Protein AF-A0A7C2ASN2-F1 (afdb_monomer)

Mean predicted aligned error: 3.08 Å

Foldseek 3Di:
DDDLVLLVVLVVCVVVVDDLVRSCVVVVHDSVVSVVSVPDPDGDDD

Nearest PDB structures (foldseek):
  8b4h-assembly1_A  TM=9.679E-01  e=4.179E-03  Geobacillus stearothermophilus
  8b4h-assembly1_D  TM=8.705E-01  e=7.585E-03  Geobacillus stearothermophilus
  2r0q-assembly1_F  TM=8.959E-01  e=1.399E-01  Staphylococcus aureus
  4ldz-assembly1_B  TM=9.372E-01  e=2.081E-01  Bacillus subtilis subsp. subtilis str. 168
  4ld5-assembly1_B  TM=6.660E-01  e=1.165E+00  Staphylococcus aureus

Radius of gyration: 9.43 Å; Cα contacts (8 Å, |Δi|>4): 35; chains: 1; bounding box: 22×19×22 Å

Sequence (46 aa):
MISMEAWVTIRYLRAQGRSIKGIARELGISKNTVRRALKANKPPHY

Structure (mmCIF, N/CA/C/O backbone):
data_AF-A0A7C2ASN2-F1
#
_entry.id   AF-A0A7C2ASN2-F1
#
loop_
_atom_site.group_PDB
_atom_site.id
_atom_site.type_symbol
_atom_site.label_atom_id
_atom_site.label_alt_id
_atom_site.label_comp_id
_atom_site.label_asym_id
_atom_site.label_entity_id
_atom_site.label_seq_id
_atom_site.pdbx_PDB_ins_code
_atom_site.Cartn_x
_atom_site.Cartn_y
_atom_site.Cartn_z
_atom_site.occupancy
_atom_site.B_iso_or_equiv
_atom_site.auth_seq_id
_atom_site.auth_comp_id
_atom_site.auth_asym_id
_atom_site.auth_atom_id
_atom_site.pdbx_PDB_model_num
ATOM 1 N N . MET A 1 1 ? 9.940 9.894 -6.195 1.00 71.44 1 MET A N 1
ATOM 2 C CA . MET A 1 1 ? 9.777 8.518 -6.718 1.00 71.44 1 MET A CA 1
ATOM 3 C C . MET A 1 1 ? 9.750 7.574 -5.520 1.00 71.44 1 MET A C 1
ATOM 5 O O . MET A 1 1 ? 10.381 7.924 -4.534 1.00 71.44 1 MET A O 1
ATOM 9 N N . ILE A 1 2 ? 8.968 6.488 -5.521 1.00 83.88 2 ILE A N 1
ATOM 10 C CA . ILE A 1 2 ? 9.007 5.510 -4.411 1.00 83.88 2 ILE A CA 1
ATOM 11 C C . ILE A 1 2 ? 9.989 4.397 -4.755 1.00 83.88 2 ILE A C 1
ATOM 13 O O . ILE A 1 2 ? 10.090 4.042 -5.928 1.00 83.88 2 ILE A O 1
ATOM 17 N N . SER A 1 3 ? 10.689 3.860 -3.757 1.00 90.50 3 SER A N 1
ATOM 18 C CA . SER A 1 3 ? 11.554 2.699 -3.959 1.00 90.50 3 SER A CA 1
ATOM 19 C C . SER A 1 3 ? 10.729 1.465 -4.338 1.00 90.50 3 SER A C 1
ATOM 21 O O . SER A 1 3 ? 9.530 1.379 -4.039 1.00 90.50 3 SER A O 1
ATOM 23 N N . MET A 1 4 ? 11.382 0.493 -4.980 1.00 91.31 4 MET A N 1
ATOM 24 C CA . MET A 1 4 ? 10.787 -0.817 -5.257 1.00 91.31 4 MET A CA 1
ATOM 25 C C . MET A 1 4 ? 10.285 -1.475 -3.964 1.00 91.31 4 MET A C 1
ATOM 27 O O . MET A 1 4 ? 9.158 -1.963 -3.927 1.00 91.31 4 MET A O 1
ATOM 31 N N . GLU A 1 5 ? 11.063 -1.394 -2.881 1.00 92.00 5 GLU A N 1
ATOM 32 C CA . GLU A 1 5 ? 10.670 -1.916 -1.567 1.00 92.00 5 GLU A CA 1
ATOM 33 C C . GLU A 1 5 ? 9.384 -1.270 -1.050 1.00 92.00 5 GLU A C 1
ATOM 35 O O . GLU A 1 5 ? 8.434 -1.968 -0.710 1.00 92.00 5 GLU A O 1
ATOM 40 N N . ALA A 1 6 ? 9.293 0.064 -1.071 1.00 92.38 6 ALA A N 1
ATOM 41 C CA . ALA A 1 6 ? 8.087 0.760 -0.637 1.00 92.38 6 ALA A CA 1
ATOM 42 C C . ALA A 1 6 ? 6.869 0.376 -1.493 1.00 92.38 6 ALA A C 1
ATOM 44 O O . ALA A 1 6 ? 5.768 0.214 -0.966 1.00 92.38 6 A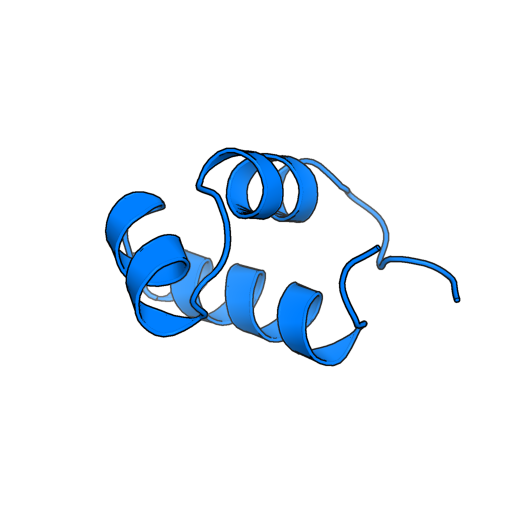LA A O 1
ATOM 45 N N . TRP A 1 7 ? 7.047 0.200 -2.807 1.00 93.75 7 TRP A N 1
ATOM 46 C CA . TRP A 1 7 ? 5.974 -0.243 -3.699 1.00 93.75 7 TRP A CA 1
ATOM 47 C C . TRP A 1 7 ? 5.483 -1.659 -3.365 1.00 93.75 7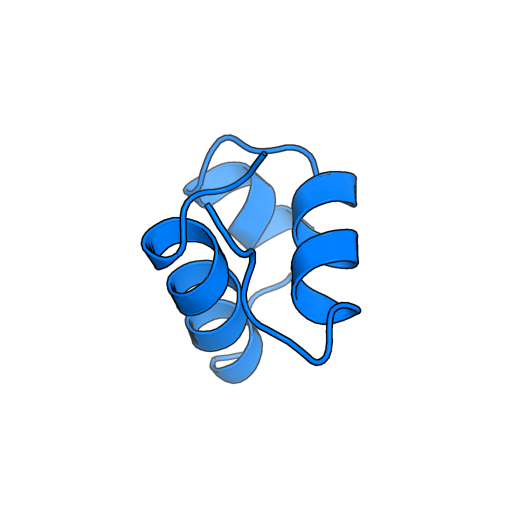 TRP A C 1
ATOM 49 O O . TRP A 1 7 ? 4.271 -1.870 -3.260 1.00 93.75 7 TRP A O 1
ATOM 59 N N . VAL A 1 8 ? 6.399 -2.607 -3.140 1.00 94.88 8 VAL A N 1
ATOM 60 C CA . VAL A 1 8 ? 6.062 -3.980 -2.729 1.00 94.88 8 VAL A CA 1
ATOM 61 C C . VAL A 1 8 ? 5.344 -3.974 -1.380 1.00 94.88 8 VAL A C 1
ATOM 63 O O . VAL A 1 8 ? 4.267 -4.562 -1.263 1.00 94.88 8 VAL A O 1
ATOM 66 N N . THR A 1 9 ? 5.860 -3.237 -0.395 1.00 95.94 9 THR A N 1
ATOM 67 C CA . THR A 1 9 ? 5.266 -3.145 0.945 1.00 95.94 9 THR A CA 1
ATOM 68 C C . THR A 1 9 ? 3.852 -2.568 0.907 1.00 95.94 9 THR A C 1
ATOM 70 O O . THR A 1 9 ? 2.949 -3.101 1.552 1.00 95.94 9 THR A O 1
ATOM 73 N N . ILE A 1 10 ? 3.600 -1.534 0.094 1.00 96.06 10 ILE A N 1
ATOM 74 C CA . ILE A 1 10 ? 2.247 -0.986 -0.097 1.00 96.06 10 ILE A CA 1
ATOM 75 C C . ILE A 1 10 ? 1.277 -2.064 -0.599 1.00 96.06 10 ILE A C 1
ATOM 77 O O . ILE A 1 10 ? 0.155 -2.168 -0.094 1.00 96.06 10 ILE A O 1
ATOM 81 N N . ARG A 1 11 ? 1.683 -2.858 -1.598 1.00 94.75 11 ARG A N 1
ATOM 82 C CA . ARG A 1 11 ? 0.830 -3.911 -2.170 1.00 94.75 11 ARG A CA 1
ATOM 83 C C . ARG A 1 11 ? 0.606 -5.053 -1.187 1.00 94.75 11 ARG A C 1
ATOM 85 O O . ARG A 1 11 ? -0.530 -5.505 -1.062 1.00 94.75 11 ARG A O 1
ATOM 92 N N . TYR A 1 12 ? 1.646 -5.455 -0.461 1.00 96.38 12 TYR A N 1
ATOM 93 C CA . TYR A 1 12 ? 1.566 -6.468 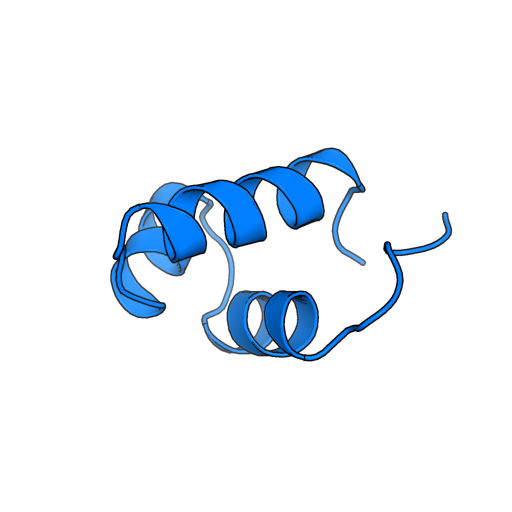0.586 1.00 96.38 12 TYR A CA 1
ATOM 94 C C . TYR A 1 12 ? 0.559 -6.069 1.673 1.00 96.38 12 TYR A C 1
ATOM 96 O O . TYR A 1 12 ? -0.419 -6.777 1.909 1.00 96.38 12 TYR A O 1
ATOM 104 N N . LEU A 1 13 ? 0.706 -4.873 2.251 1.00 96.75 13 LEU A N 1
ATOM 105 C CA . LEU A 1 13 ? -0.206 -4.379 3.284 1.00 96.75 13 LEU A CA 1
ATOM 106 C C . LEU A 1 13 ? -1.643 -4.238 2.763 1.00 96.75 13 LEU A C 1
ATOM 108 O O . LEU A 1 13 ? -2.604 -4.516 3.482 1.00 96.75 13 LEU A O 1
ATOM 112 N N . ARG A 1 14 ? -1.818 -3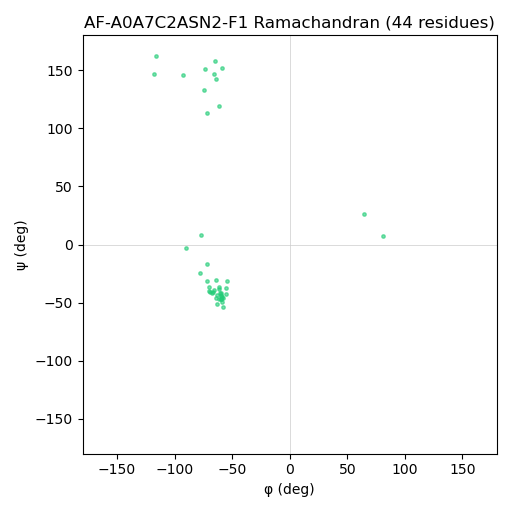.827 1.501 1.00 96.62 14 ARG A N 1
ATOM 113 C CA . ARG A 1 14 ? -3.151 -3.738 0.896 1.00 96.62 14 ARG A CA 1
ATOM 114 C C . ARG A 1 14 ? -3.803 -5.111 0.732 1.00 96.62 14 ARG A C 1
ATOM 116 O O . ARG A 1 14 ? -5.004 -5.214 0.971 1.00 96.62 14 ARG A O 1
ATOM 123 N N . ALA A 1 15 ? -3.038 -6.134 0.355 1.00 96.25 15 ALA A N 1
ATOM 124 C CA . ALA A 1 15 ? -3.522 -7.510 0.255 1.00 96.25 15 AL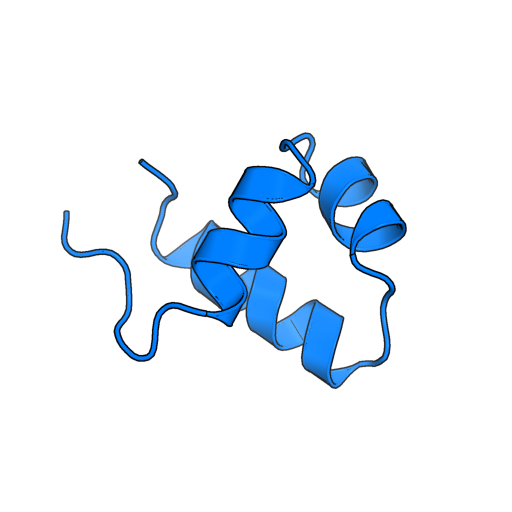A A CA 1
ATOM 125 C C . ALA A 1 15 ? -3.952 -8.071 1.623 1.00 96.25 15 ALA A C 1
ATOM 127 O O . ALA A 1 15 ? -4.914 -8.825 1.695 1.00 96.25 15 ALA A O 1
ATOM 128 N N . GLN A 1 16 ? -3.328 -7.617 2.714 1.00 96.81 16 GLN A N 1
ATOM 129 C CA . GLN A 1 16 ? -3.742 -7.921 4.091 1.00 96.81 16 GLN A CA 1
ATOM 130 C C . GLN A 1 16 ? -4.971 -7.119 4.574 1.00 96.81 16 GLN A C 1
ATOM 132 O O . GLN A 1 16 ? -5.291 -7.120 5.760 1.00 96.81 16 GLN A O 1
ATOM 137 N N . GLY A 1 17 ? -5.649 -6.376 3.691 1.00 97.00 17 GLY A N 1
ATOM 138 C CA . GLY A 1 17 ? -6.849 -5.605 4.031 1.00 97.00 17 GLY A CA 1
ATOM 139 C C . GLY A 1 17 ? -6.580 -4.256 4.703 1.00 97.00 17 GLY A C 1
ATOM 140 O O . GLY A 1 17 ? -7.521 -3.573 5.114 1.00 97.00 17 GLY A O 1
ATOM 141 N N . ARG A 1 18 ? -5.319 -3.807 4.792 1.00 97.75 18 ARG A N 1
ATOM 142 C CA . ARG A 1 18 ? -4.998 -2.506 5.400 1.00 97.75 18 ARG A CA 1
ATOM 143 C C . ARG A 1 18 ? -5.606 -1.360 4.578 1.00 97.75 18 ARG A C 1
ATOM 145 O O . ARG A 1 18 ? -5.643 -1.358 3.338 1.00 97.75 18 ARG A O 1
ATOM 152 N N . SER A 1 19 ? -6.089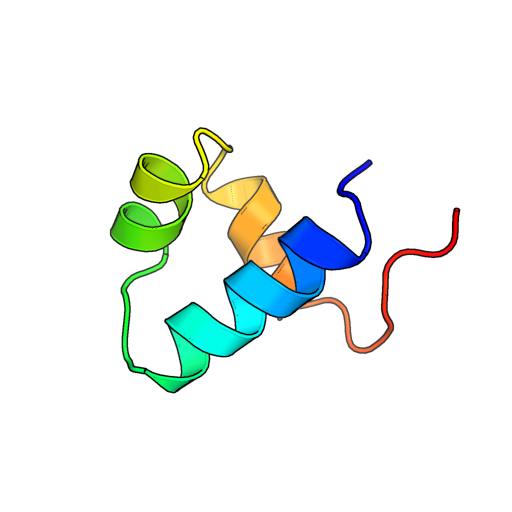 -0.337 5.283 1.00 97.94 19 SER A N 1
ATOM 153 C CA . SER A 1 19 ? -6.639 0.864 4.650 1.00 97.94 19 SER A CA 1
ATOM 154 C C . SER A 1 19 ? -5.523 1.734 4.066 1.00 97.94 19 SER A C 1
ATOM 156 O O . SER A 1 19 ? -4.419 1.794 4.601 1.00 97.94 19 SER A O 1
ATOM 158 N N . ILE A 1 20 ? -5.827 2.491 3.006 1.00 97.75 20 ILE A N 1
ATOM 159 C CA . ILE A 1 20 ? -4.874 3.442 2.399 1.00 97.75 20 ILE A CA 1
ATOM 160 C C . ILE A 1 20 ? -4.345 4.439 3.442 1.00 97.75 20 ILE A C 1
ATOM 162 O O . ILE A 1 20 ? -3.171 4.792 3.417 1.00 97.75 20 ILE A O 1
ATOM 166 N N . LYS A 1 21 ? -5.203 4.885 4.373 1.00 98.06 21 LYS A N 1
ATOM 167 C CA . LYS A 1 21 ? -4.815 5.796 5.461 1.00 98.06 21 LYS A CA 1
ATOM 168 C C . LYS A 1 21 ? -3.846 5.125 6.440 1.00 98.06 21 LYS A C 1
ATOM 170 O O . LYS A 1 21 ? -2.904 5.780 6.868 1.00 98.06 21 LYS A O 1
ATOM 175 N N . GLY A 1 22 ? -4.073 3.853 6.774 1.00 98.12 22 GLY A N 1
ATOM 176 C CA . GLY A 1 22 ? -3.183 3.077 7.639 1.00 98.12 22 GLY A CA 1
ATOM 177 C C . GLY A 1 22 ? -1.804 2.900 7.012 1.00 98.12 22 GLY A C 1
ATOM 178 O O . GLY A 1 22 ? -0.815 3.289 7.617 1.00 98.12 22 GLY A O 1
ATOM 179 N N . ILE A 1 23 ? -1.762 2.444 5.757 1.00 97.62 23 ILE A N 1
ATOM 180 C CA . ILE A 1 23 ? -0.515 2.252 4.998 1.00 97.62 23 ILE A CA 1
ATOM 181 C C . ILE A 1 23 ? 0.267 3.567 4.881 1.00 97.62 23 ILE A C 1
ATOM 183 O O . ILE A 1 23 ? 1.469 3.601 5.111 1.00 97.62 23 ILE A O 1
ATOM 187 N N . ALA A 1 24 ? -0.418 4.667 4.557 1.00 97.50 24 ALA A N 1
ATOM 188 C CA . ALA A 1 24 ? 0.197 5.989 4.467 1.00 97.50 24 ALA A CA 1
ATOM 189 C C . ALA A 1 24 ? 0.839 6.428 5.794 1.00 97.50 24 ALA A C 1
ATOM 191 O O . ALA A 1 24 ? 1.941 6.967 5.792 1.00 97.50 24 ALA A O 1
ATOM 192 N N . ARG A 1 25 ? 0.160 6.181 6.921 1.00 97.50 25 ARG A N 1
ATOM 193 C CA . ARG A 1 25 ? 0.664 6.522 8.257 1.00 97.50 25 ARG A CA 1
ATOM 194 C C . ARG A 1 25 ? 1.845 5.641 8.668 1.00 97.50 25 ARG A C 1
ATOM 196 O O . ARG A 1 25 ? 2.784 6.155 9.253 1.00 97.50 25 ARG A O 1
ATOM 203 N N . GLU A 1 26 ? 1.781 4.351 8.359 1.00 95.94 26 GLU A N 1
ATOM 204 C CA . GLU A 1 26 ? 2.813 3.361 8.687 1.00 95.94 26 GLU A CA 1
ATOM 205 C C . GLU A 1 26 ? 4.108 3.598 7.904 1.00 95.94 26 GLU A C 1
ATOM 207 O O . GLU A 1 26 ? 5.189 3.566 8.476 1.00 95.94 26 GLU A O 1
ATOM 212 N N . LEU A 1 27 ? 3.995 3.922 6.614 1.00 94.75 27 LEU A N 1
ATOM 213 C CA . LEU A 1 27 ? 5.144 4.185 5.745 1.00 94.75 27 LEU A CA 1
ATOM 214 C C . LEU A 1 27 ? 5.585 5.658 5.729 1.00 94.75 27 LEU A C 1
ATOM 216 O O . LEU A 1 27 ? 6.534 5.996 5.030 1.00 94.75 27 LEU A O 1
ATOM 220 N N . GLY A 1 28 ? 4.885 6.554 6.433 1.00 96.19 28 GLY A N 1
ATOM 221 C CA . GLY A 1 28 ? 5.215 7.985 6.462 1.00 96.19 28 GLY A CA 1
ATOM 222 C C . GLY A 1 28 ? 5.065 8.701 5.111 1.00 96.19 28 GLY A C 1
ATOM 223 O O . GLY A 1 28 ? 5.724 9.707 4.864 1.00 96.19 28 GLY A O 1
ATOM 224 N N . ILE A 1 29 ? 4.205 8.200 4.218 1.00 94.94 29 ILE A N 1
ATOM 225 C CA . ILE A 1 29 ? 4.016 8.735 2.860 1.00 94.94 29 ILE A CA 1
ATOM 226 C C . ILE A 1 29 ? 2.606 9.282 2.647 1.00 94.94 29 ILE A C 1
ATOM 228 O O . ILE A 1 29 ? 1.652 8.949 3.347 1.00 94.94 29 ILE A O 1
ATOM 232 N N . SER A 1 30 ? 2.432 10.107 1.613 1.00 96.75 30 SER A N 1
ATOM 233 C CA . SER A 1 30 ? 1.110 10.642 1.288 1.00 96.75 30 SER A CA 1
ATOM 234 C C . SER A 1 30 ? 0.132 9.540 0.843 1.00 96.75 30 SER A C 1
ATOM 236 O O . SER A 1 30 ? 0.488 8.605 0.120 1.00 96.75 30 SER A O 1
ATOM 238 N N . LYS A 1 31 ? -1.157 9.702 1.172 1.00 97.31 31 LYS A N 1
ATOM 239 C CA . LYS A 1 31 ? -2.241 8.834 0.661 1.00 97.31 31 LYS A CA 1
ATOM 240 C C . LYS A 1 31 ? -2.258 8.768 -0.873 1.00 97.31 31 LYS A C 1
ATOM 242 O O . LYS A 1 31 ? -2.637 7.749 -1.444 1.00 97.31 31 LYS A O 1
ATOM 247 N N . ASN A 1 32 ? -1.859 9.848 -1.546 1.00 96.50 32 ASN A N 1
ATOM 248 C CA . ASN A 1 32 ? -1.791 9.902 -3.007 1.00 96.50 32 ASN A CA 1
ATOM 249 C C . ASN A 1 32 ? -0.656 9.032 -3.549 1.00 96.50 32 ASN A C 1
ATOM 251 O O . ASN A 1 32 ? -0.846 8.357 -4.556 1.00 96.50 32 ASN A O 1
ATOM 255 N N . THR A 1 33 ? 0.478 8.979 -2.851 1.00 95.31 33 THR A N 1
ATOM 256 C CA . THR A 1 33 ? 1.583 8.071 -3.170 1.00 95.31 33 THR A CA 1
ATOM 257 C C . THR A 1 33 ? 1.125 6.616 -3.103 1.00 95.31 33 THR A C 1
ATOM 259 O O . THR A 1 33 ? 1.333 5.870 -4.055 1.00 95.31 33 THR A O 1
ATOM 262 N N . VAL A 1 34 ? 0.405 6.238 -2.040 1.00 96.25 34 VAL A N 1
ATOM 263 C CA . VAL A 1 34 ? -0.174 4.891 -1.893 1.00 96.25 34 VAL A CA 1
ATOM 264 C C . VAL A 1 34 ? -1.149 4.575 -3.031 1.00 96.25 34 VAL A C 1
ATOM 266 O O . VAL A 1 34 ? -1.050 3.525 -3.658 1.00 96.25 34 VAL A O 1
ATOM 269 N N . ARG A 1 35 ? -2.064 5.497 -3.363 1.00 96.25 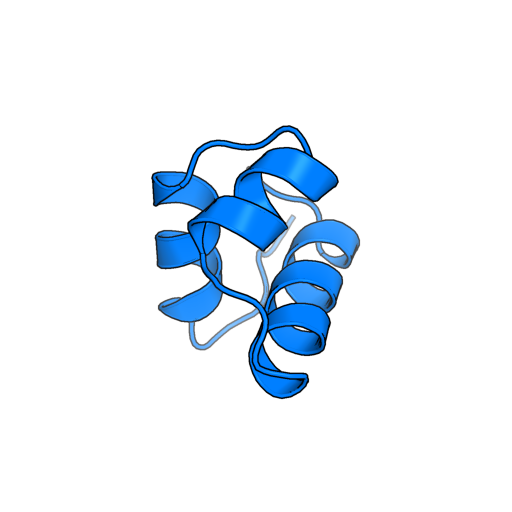35 ARG A N 1
ATOM 270 C CA . ARG A 1 35 ? -2.999 5.311 -4.490 1.00 96.25 35 ARG A CA 1
ATOM 271 C C . ARG A 1 35 ? -2.278 5.124 -5.821 1.00 96.25 35 ARG A C 1
ATOM 273 O O . ARG A 1 35 ? -2.655 4.249 -6.591 1.00 96.25 35 ARG A O 1
ATOM 280 N N . ARG A 1 36 ? -1.249 5.932 -6.092 1.00 94.12 36 ARG A N 1
ATOM 281 C CA . ARG A 1 36 ? -0.444 5.820 -7.316 1.00 94.12 36 ARG A CA 1
ATOM 282 C C . ARG A 1 36 ? 0.283 4.480 -7.383 1.00 94.12 36 ARG A C 1
ATOM 284 O O . ARG A 1 36 ? 0.253 3.855 -8.434 1.00 94.12 36 ARG A O 1
ATOM 291 N N . ALA A 1 37 ? 0.864 4.030 -6.272 1.00 93.19 37 ALA A N 1
ATOM 292 C CA . ALA A 1 37 ? 1.528 2.733 -6.177 1.00 93.19 37 ALA A CA 1
ATOM 293 C C . ALA A 1 37 ? 0.571 1.570 -6.476 1.00 93.19 37 ALA A C 1
ATOM 295 O O . ALA A 1 37 ? 0.923 0.673 -7.233 1.00 93.19 37 ALA A O 1
ATOM 296 N N . LEU A 1 38 ? -0.652 1.619 -5.936 1.00 93.44 38 LEU A N 1
ATOM 297 C CA . LEU A 1 38 ? -1.677 0.597 -6.172 1.00 93.44 38 LEU A CA 1
ATOM 298 C C . LEU A 1 38 ? -2.264 0.637 -7.591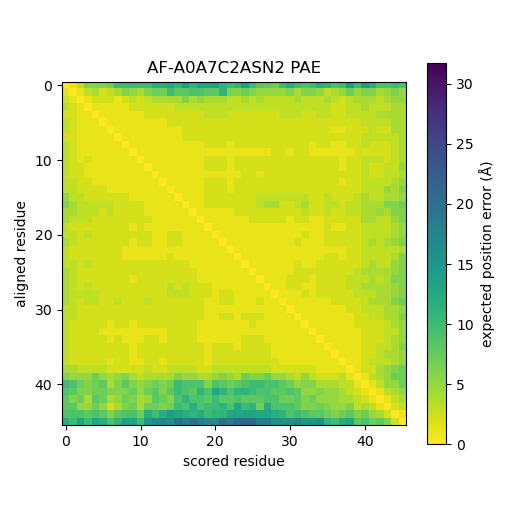 1.00 93.44 38 LEU A C 1
ATOM 300 O O . LEU A 1 38 ? -2.660 -0.402 -8.104 1.00 93.44 38 LEU A O 1
ATOM 304 N N . LYS A 1 39 ? -2.338 1.819 -8.220 1.00 93.75 39 LYS A N 1
ATOM 305 C CA . LYS A 1 39 ? -2.816 1.980 -9.605 1.00 93.75 39 LYS A CA 1
ATOM 306 C C . LYS A 1 39 ? -1.756 1.582 -10.640 1.00 93.75 39 LYS A C 1
ATOM 308 O O . LYS A 1 39 ? -2.095 1.263 -11.776 1.00 93.75 39 LYS A O 1
ATOM 313 N N . ALA A 1 40 ? -0.478 1.644 -10.278 1.00 87.19 40 ALA A N 1
ATOM 314 C CA . ALA A 1 40 ? 0.607 1.253 -11.161 1.00 87.19 40 ALA A CA 1
ATOM 315 C C . ALA A 1 40 ? 0.627 -0.275 -11.329 1.00 87.19 40 ALA A C 1
ATOM 317 O O . ALA A 1 40 ? 0.933 -1.013 -10.396 1.00 87.19 40 ALA A O 1
ATOM 318 N N . ASN A 1 41 ? 0.339 -0.743 -12.546 1.00 79.31 41 ASN A N 1
ATOM 319 C CA . ASN A 1 41 ? 0.421 -2.166 -12.894 1.00 79.31 41 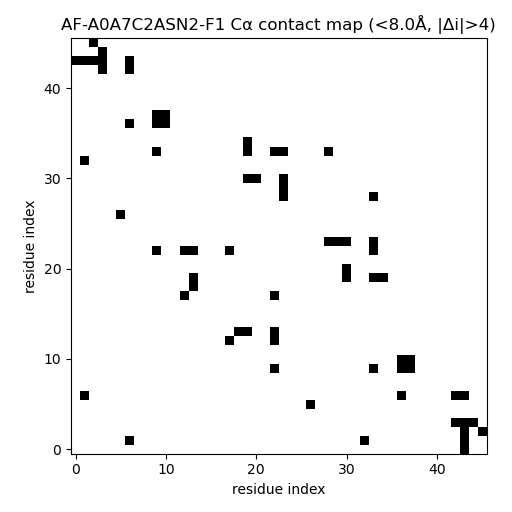ASN A CA 1
ATOM 320 C C . ASN A 1 41 ? 1.865 -2.679 -12.983 1.00 79.31 41 ASN A C 1
ATOM 322 O O . ASN A 1 41 ? 2.088 -3.887 -12.972 1.00 79.31 41 ASN A O 1
ATOM 326 N N . LYS A 1 42 ? 2.840 -1.770 -13.080 1.00 82.12 42 LYS A N 1
ATOM 327 C CA . LYS A 1 42 ? 4.267 -2.083 -13.165 1.00 82.12 42 LYS A CA 1
ATOM 328 C C . LYS A 1 42 ? 5.008 -1.502 -11.957 1.00 82.12 42 LYS A C 1
ATOM 330 O O . LYS A 1 42 ? 4.604 -0.441 -11.471 1.00 82.12 42 LYS A O 1
ATOM 335 N N . PRO A 1 43 ? 6.069 -2.176 -11.484 1.00 77.75 43 PRO A N 1
ATOM 336 C CA . PRO A 1 43 ? 6.934 -1.631 -10.450 1.00 77.75 43 PRO A CA 1
ATOM 337 C C . PRO A 1 43 ? 7.557 -0.294 -10.886 1.00 77.75 43 PRO A C 1
ATOM 339 O O . PRO A 1 43 ? 7.727 -0.059 -12.087 1.00 77.75 43 PRO A O 1
ATOM 342 N N . PRO A 1 44 ? 7.882 0.602 -9.936 1.00 79.44 44 PRO A N 1
ATOM 343 C CA . PRO A 1 44 ? 8.631 1.813 -10.241 1.00 79.44 44 PRO A CA 1
ATOM 344 C C . PRO A 1 44 ? 10.005 1.420 -10.804 1.00 79.44 44 PRO A C 1
ATOM 346 O O . PRO A 1 44 ? 10.779 0.743 -10.131 1.00 79.44 44 PRO A O 1
ATOM 349 N N . HIS A 1 45 ? 10.291 1.822 -12.042 1.00 69.19 45 HIS A N 1
ATOM 350 C CA . HIS A 1 45 ? 11.640 1.738 -12.601 1.00 69.19 45 HIS A CA 1
ATOM 351 C C . HIS A 1 45 ? 12.495 2.840 -11.979 1.00 69.19 45 HIS A C 1
ATOM 353 O O . HIS A 1 45 ? 12.011 3.969 -11.889 1.00 69.19 45 HIS A O 1
ATOM 359 N N . TYR A 1 46 ? 13.701 2.483 -11.526 1.00 57.72 46 TYR A N 1
ATOM 360 C CA . TYR A 1 46 ? 14.724 3.421 -11.057 1.00 57.72 46 TYR A CA 1
ATOM 361 C C . TYR A 1 46 ? 15.307 4.234 -12.211 1.00 57.72 46 TYR A C 1
ATOM 363 O O . TYR A 1 46 ? 15.471 3.643 -13.302 1.00 57.72 46 TYR A O 1
#

Solvent-accessible surface area (backbone atoms only — not comparable to full-atom values): 2863 Å² total; per-residue (Å²): 137,70,53,56,66,59,46,51,51,53,52,52,45,44,73,73,67,50,48,64,68,55,52,17,64,74,71,74,45,56,54,64,57,53,52,51,51,72,69,43,93,61,80,64,79,133

pLDDT: mean 91.88, std 8.67, range [57.72, 98.12]

Secondary structure (DSSP, 8-state):
---HHHHHHHHHHHHTT--HHHHHHHTT--HHHHHHHHH-SSPPP-